Protein AF-A0A3C0UEX3-F1 (afdb_monomer_lite)

Radius of gyration: 13.15 Å; chains: 1; bounding box: 36×23×31 Å

Sequence (71 aa):
LAGITTFVALAYIIFVNPNILADAGIPKEAAIAATIYSTACATLLMGLWANFPVAVAPGMGLNAFFAYYVV

Foldseek 3Di:
DLVVVQCVVQVVCLVLLLVLVVLLVDHSVVRNVVQCVVQVVQQVCCVPPVVDSDGDGDPSVVSNCCSPPVD

Secondary structure (DSSP, 8-state):
-HHHHHHHHHHHHHHHHHHHHHHTT--HHHHHHHHHHHHHHHHHHIIIII---------HHHHHHIIIII-

Structure (mmCIF, N/CA/C/O backbone):
data_AF-A0A3C0UEX3-F1
#
_entry.id   AF-A0A3C0UEX3-F1
#
loop_
_atom_site.group_PDB
_atom_site.id
_atom_site.type_symbol
_atom_site.label_atom_id
_atom_site.label_alt_id
_atom_site.label_comp_id
_atom_site.label_asym_id
_atom_site.label_entity_id
_atom_site.label_seq_id
_atom_site.pdbx_PDB_ins_code
_atom_site.Cartn_x
_atom_site.Cartn_y
_atom_site.Cartn_z
_atom_site.occupancy
_atom_site.B_iso_or_equiv
_atom_site.auth_seq_id
_atom_site.auth_comp_id
_atom_site.auth_asym_id
_atom_site.auth_atom_id
_atom_site.pdbx_PDB_model_num
ATOM 1 N N . LEU A 1 1 ? 19.174 -1.534 -6.564 1.00 56.69 1 LEU A N 1
ATOM 2 C CA . LEU A 1 1 ? 18.820 -0.198 -6.027 1.00 56.69 1 LEU A CA 1
ATOM 3 C C . LEU A 1 1 ? 17.334 0.130 -6.179 1.00 56.69 1 LEU A C 1
ATOM 5 O O . LEU A 1 1 ? 16.736 0.472 -5.172 1.00 56.69 1 LEU A O 1
ATOM 9 N N . ALA A 1 2 ? 16.739 -0.025 -7.372 1.00 66.31 2 ALA A N 1
ATOM 10 C CA . ALA A 1 2 ? 15.345 0.358 -7.647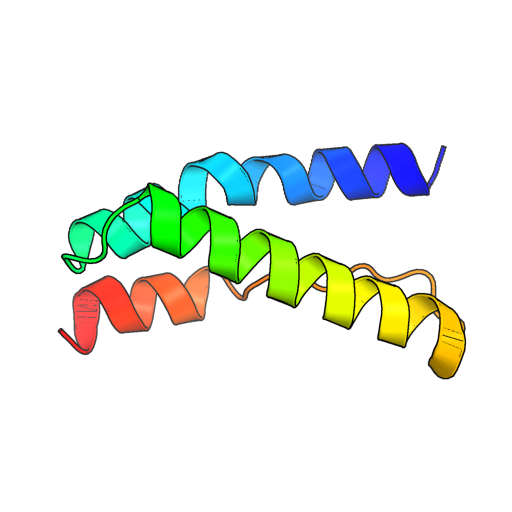 1.00 66.31 2 ALA A CA 1
ATOM 11 C C . ALA A 1 2 ? 14.322 -0.168 -6.617 1.00 66.31 2 ALA A C 1
ATOM 13 O O . ALA A 1 2 ? 13.573 0.615 -6.052 1.00 66.31 2 ALA A O 1
ATOM 14 N N . GLY A 1 3 ? 14.354 -1.460 -6.271 1.00 65.38 3 GLY A N 1
ATOM 15 C CA . GLY A 1 3 ? 13.429 -2.010 -5.268 1.00 65.38 3 GLY A CA 1
ATOM 16 C C . GLY A 1 3 ? 13.565 -1.384 -3.873 1.00 65.38 3 GLY A C 1
ATOM 17 O O . GLY A 1 3 ? 12.565 -1.156 -3.205 1.00 65.38 3 GLY A O 1
ATOM 18 N N . ILE A 1 4 ? 14.786 -1.035 -3.452 1.00 66.94 4 ILE A N 1
ATOM 19 C CA . ILE A 1 4 ? 15.036 -0.399 -2.148 1.00 66.94 4 ILE A CA 1
ATOM 20 C C . ILE A 1 4 ? 14.536 1.048 -2.162 1.00 66.94 4 ILE A C 1
ATOM 22 O O . ILE A 1 4 ? 13.874 1.472 -1.221 1.00 66.94 4 ILE A O 1
ATOM 26 N N . THR A 1 5 ? 14.791 1.798 -3.238 1.00 75.00 5 THR A N 1
ATOM 27 C CA . THR A 1 5 ? 14.286 3.174 -3.372 1.00 75.00 5 THR A CA 1
ATOM 28 C C . THR A 1 5 ? 12.760 3.213 -3.395 1.00 75.00 5 THR A C 1
ATOM 30 O O . THR A 1 5 ? 12.161 4.085 -2.775 1.00 75.00 5 THR A O 1
ATOM 33 N N . THR A 1 6 ? 12.125 2.229 -4.033 1.00 73.38 6 THR A N 1
ATOM 34 C CA . THR A 1 6 ? 10.667 2.103 -4.069 1.00 73.38 6 THR A CA 1
ATOM 35 C C . THR A 1 6 ? 10.100 1.665 -2.719 1.00 73.38 6 THR A C 1
ATOM 37 O O . THR A 1 6 ? 9.091 2.206 -2.280 1.00 73.38 6 THR A O 1
ATOM 40 N N . PHE A 1 7 ? 10.771 0.754 -2.010 1.00 72.88 7 PHE A N 1
ATOM 41 C CA . PHE A 1 7 ? 10.389 0.365 -0.652 1.00 72.88 7 PHE A CA 1
ATOM 42 C C . PHE A 1 7 ? 10.434 1.557 0.312 1.00 72.88 7 PHE A C 1
ATOM 44 O O . PHE A 1 7 ? 9.466 1.809 1.024 1.00 72.88 7 PHE A O 1
ATOM 51 N N . VAL A 1 8 ? 11.519 2.338 0.293 1.00 74.19 8 VAL A N 1
ATOM 52 C CA . VAL A 1 8 ? 11.660 3.529 1.147 1.00 74.19 8 VAL A CA 1
ATOM 53 C C . VAL A 1 8 ? 10.626 4.600 0.782 1.00 74.19 8 VAL A C 1
ATOM 55 O O . VAL A 1 8 ? 10.027 5.188 1.679 1.00 74.19 8 VAL A O 1
ATOM 58 N N . ALA A 1 9 ? 10.345 4.804 -0.510 1.00 76.38 9 ALA A N 1
ATOM 59 C CA . ALA A 1 9 ? 9.301 5.725 -0.965 1.00 76.38 9 ALA A CA 1
ATOM 60 C C . ALA A 1 9 ? 7.887 5.322 -0.510 1.00 76.38 9 ALA A C 1
ATOM 62 O O . ALA A 1 9 ? 7.019 6.181 -0.416 1.00 76.38 9 ALA A O 1
ATOM 63 N N . LEU A 1 10 ? 7.648 4.041 -0.218 1.00 76.38 10 LEU A N 1
ATOM 64 C CA . LEU A 1 10 ? 6.360 3.525 0.254 1.00 76.38 10 LEU A CA 1
ATOM 65 C C . LEU A 1 10 ? 6.300 3.340 1.773 1.00 76.38 10 LEU A C 1
ATOM 67 O O . LEU A 1 10 ? 5.212 3.278 2.340 1.00 76.38 10 LEU A O 1
ATOM 71 N N . ALA A 1 11 ? 7.447 3.289 2.450 1.00 78.38 11 ALA A N 1
ATOM 72 C CA . ALA A 1 11 ? 7.530 3.050 3.887 1.00 78.38 11 ALA A CA 1
ATOM 73 C C . ALA A 1 11 ? 6.754 4.089 4.717 1.00 78.38 11 ALA A C 1
ATOM 75 O O . ALA A 1 11 ? 6.221 3.749 5.772 1.00 78.38 11 ALA A O 1
ATOM 76 N N . TYR A 1 12 ? 6.614 5.332 4.236 1.00 80.88 12 TYR A N 1
ATOM 77 C CA . TYR A 1 12 ? 5.834 6.357 4.942 1.00 80.88 12 TYR A CA 1
ATOM 78 C C . TYR A 1 12 ? 4.346 5.984 5.087 1.00 80.88 12 TYR A C 1
ATOM 80 O O . TYR A 1 12 ? 3.705 6.362 6.065 1.00 80.88 12 TYR A O 1
ATOM 88 N N . ILE A 1 13 ? 3.794 5.190 4.164 1.00 79.81 13 ILE A N 1
ATOM 89 C CA . ILE A 1 13 ? 2.381 4.779 4.167 1.00 79.81 13 ILE A CA 1
ATOM 90 C C . ILE A 1 13 ? 2.081 3.874 5.364 1.00 79.81 13 ILE A C 1
ATOM 92 O O . ILE A 1 13 ? 0.983 3.934 5.914 1.00 79.81 13 ILE A O 1
ATOM 96 N N . ILE A 1 14 ? 3.070 3.096 5.819 1.00 74.75 14 ILE A N 1
ATOM 97 C CA . ILE A 1 14 ? 2.949 2.210 6.985 1.00 74.75 14 ILE A CA 1
ATOM 98 C C . ILE A 1 14 ? 2.682 3.020 8.262 1.00 74.75 14 ILE A C 1
ATOM 100 O O . ILE A 1 14 ? 2.001 2.531 9.156 1.00 74.75 14 ILE A O 1
ATOM 104 N N . PHE A 1 15 ? 3.158 4.266 8.336 1.00 75.25 15 PHE A N 1
ATOM 105 C CA . PHE A 1 15 ? 2.922 5.148 9.481 1.00 75.25 15 PHE A CA 1
ATOM 106 C C . PHE A 1 15 ? 1.725 6.080 9.279 1.00 75.25 15 PHE A C 1
ATOM 108 O O . PHE A 1 15 ? 0.977 6.330 10.221 1.00 75.25 15 PHE A O 1
ATOM 115 N N . VAL A 1 16 ? 1.527 6.609 8.069 1.00 79.44 16 VAL A N 1
ATOM 116 C CA . VAL A 1 16 ? 0.498 7.634 7.836 1.00 79.44 16 VAL A CA 1
ATOM 117 C C . VAL A 1 16 ? -0.886 7.019 7.616 1.00 79.44 16 VAL A C 1
ATOM 119 O O . VAL A 1 16 ? -1.860 7.521 8.172 1.00 79.44 16 VAL A O 1
ATOM 122 N N . ASN A 1 17 ? -1.001 5.914 6.873 1.00 81.19 17 ASN A N 1
ATOM 123 C CA . ASN A 1 17 ? -2.301 5.307 6.575 1.00 81.19 17 ASN A CA 1
ATOM 124 C C . ASN A 1 17 ? -3.075 4.831 7.823 1.00 81.19 17 ASN A C 1
ATOM 126 O O . ASN A 1 17 ? -4.252 5.165 7.943 1.00 81.19 17 ASN A O 1
ATOM 130 N N . PRO A 1 18 ? -2.464 4.113 8.789 1.00 75.94 18 PRO A N 1
ATOM 131 C CA . PRO A 1 18 ? -3.174 3.741 10.012 1.00 75.94 18 PRO A CA 1
ATOM 132 C C . PRO A 1 18 ? -3.532 4.918 10.906 1.00 75.94 18 PRO A C 1
ATOM 134 O O . PRO A 1 18 ? -4.488 4.800 11.655 1.00 75.94 18 PRO A O 1
ATOM 137 N N . ASN A 1 19 ? -2.798 6.033 10.861 1.00 78.12 19 ASN A N 1
ATOM 138 C CA . ASN A 1 19 ? -3.189 7.218 11.625 1.00 78.12 19 ASN A CA 1
ATOM 139 C C . ASN A 1 19 ? -4.462 7.848 11.042 1.00 78.12 19 ASN A C 1
ATOM 141 O O . ASN A 1 19 ? -5.380 8.134 11.797 1.00 78.12 19 ASN A O 1
ATOM 145 N N . ILE A 1 20 ? -4.565 7.947 9.711 1.00 77.38 20 ILE A N 1
ATOM 146 C CA . ILE A 1 20 ? -5.777 8.441 9.035 1.00 77.38 20 ILE A CA 1
ATOM 147 C C . ILE A 1 20 ? -6.967 7.499 9.275 1.00 77.38 20 ILE A C 1
ATOM 149 O O . ILE A 1 20 ? -8.064 7.942 9.593 1.00 77.38 20 ILE A O 1
ATOM 153 N N . LEU A 1 21 ? -6.761 6.185 9.149 1.00 74.56 21 LEU A N 1
ATOM 154 C CA . LEU A 1 21 ? -7.830 5.203 9.361 1.00 74.56 21 LEU A CA 1
ATOM 155 C C . LEU A 1 21 ? -8.215 5.055 10.843 1.00 7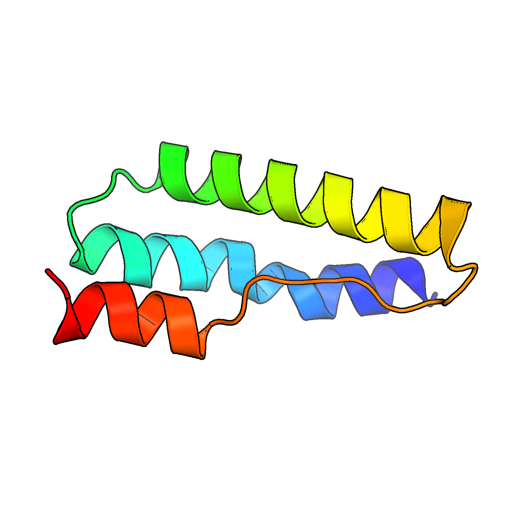4.56 21 LEU A C 1
ATOM 157 O O . LEU A 1 21 ? -9.361 4.722 11.135 1.00 74.56 21 LEU A O 1
ATOM 161 N N . ALA A 1 22 ? -7.299 5.328 11.775 1.00 77.31 22 ALA A N 1
ATOM 162 C CA . ALA A 1 22 ? -7.612 5.364 13.200 1.00 77.31 22 ALA A CA 1
ATOM 163 C C . ALA A 1 22 ? -8.486 6.557 13.581 1.00 77.31 22 ALA A C 1
ATOM 165 O O . ALA A 1 22 ? -9.376 6.391 14.412 1.00 77.31 22 ALA A O 1
ATOM 166 N N . ASP A 1 23 ? -8.279 7.718 12.954 1.00 74.06 23 ASP A N 1
ATOM 167 C CA . ASP A 1 23 ? -9.181 8.865 13.110 1.00 74.06 23 ASP A CA 1
ATOM 168 C C . ASP A 1 23 ? -10.600 8.534 12.606 1.00 74.06 23 ASP A C 1
ATOM 170 O O . ASP A 1 23 ? -11.579 9.011 13.171 1.00 74.06 23 ASP A O 1
ATOM 174 N N . ALA A 1 24 ? -10.724 7.635 11.620 1.00 70.88 24 ALA A N 1
ATOM 175 C CA . ALA A 1 24 ? -12.000 7.104 11.127 1.00 70.88 24 ALA A CA 1
ATOM 176 C C . ALA A 1 24 ? -12.623 5.999 12.012 1.00 70.88 24 ALA A C 1
ATOM 178 O O . ALA A 1 24 ? -13.658 5.434 11.659 1.00 70.88 24 ALA A O 1
ATOM 179 N N . GLY A 1 25 ? -11.985 5.628 13.129 1.00 71.69 25 GLY A N 1
ATOM 180 C CA . GLY A 1 25 ? -12.454 4.572 14.034 1.00 71.69 25 GLY A CA 1
ATOM 181 C C . GLY A 1 25 ? -12.045 3.139 13.657 1.00 71.69 25 GLY A C 1
ATOM 182 O O . GLY A 1 25 ? -12.509 2.190 14.291 1.00 71.69 25 GLY A O 1
ATOM 183 N N . ILE A 1 26 ? -11.169 2.944 12.661 1.00 75.50 26 ILE A N 1
ATOM 184 C CA . ILE A 1 26 ? -10.662 1.616 12.273 1.00 75.50 26 ILE A CA 1
ATOM 185 C C . ILE A 1 26 ? -9.430 1.248 13.124 1.00 75.50 26 ILE A C 1
ATOM 187 O O . ILE A 1 26 ? -8.508 2.056 13.259 1.00 75.50 26 ILE A O 1
ATOM 191 N N . PRO A 1 27 ? -9.342 0.017 13.669 1.00 79.31 27 PRO A N 1
ATOM 192 C CA . PRO A 1 27 ? -8.171 -0.426 14.422 1.00 79.31 27 PRO A CA 1
ATOM 193 C C . PRO A 1 27 ? -6.892 -0.404 13.569 1.00 79.31 27 PRO A C 1
ATOM 195 O O . PRO A 1 27 ? -6.845 -0.934 12.453 1.00 79.31 27 PRO A O 1
ATOM 198 N N . LYS A 1 28 ? -5.834 0.198 14.127 1.00 76.25 28 LYS A N 1
ATOM 199 C CA . LYS A 1 28 ? -4.553 0.465 13.449 1.00 76.25 28 LYS A CA 1
ATOM 200 C C . LYS A 1 28 ? -3.905 -0.803 12.902 1.00 76.25 28 LYS A C 1
ATOM 202 O O . LYS A 1 28 ? -3.400 -0.783 11.779 1.00 76.25 28 LYS A O 1
ATOM 207 N N . GLU A 1 29 ? -3.943 -1.908 13.648 1.00 76.69 29 GLU A N 1
ATOM 208 C CA . GLU A 1 29 ? -3.339 -3.168 13.206 1.00 76.69 29 GLU A CA 1
ATOM 209 C C . GLU A 1 29 ? -4.035 -3.741 11.965 1.00 76.69 29 GLU A C 1
ATOM 211 O O . GLU A 1 29 ? -3.368 -4.198 11.035 1.00 76.69 29 GLU A O 1
ATOM 216 N N . ALA A 1 30 ? -5.369 -3.667 11.910 1.00 77.31 30 ALA A N 1
ATOM 217 C CA . ALA A 1 30 ? -6.144 -4.156 10.772 1.00 77.31 30 ALA A CA 1
ATOM 218 C C . ALA A 1 30 ? -5.928 -3.285 9.526 1.00 77.31 30 ALA A C 1
ATOM 220 O O . ALA A 1 30 ? -5.755 -3.810 8.424 1.00 77.31 30 ALA A O 1
ATOM 221 N N . ALA A 1 31 ? -5.868 -1.960 9.705 1.00 78.69 31 ALA A N 1
ATOM 222 C CA . ALA A 1 31 ? -5.586 -1.011 8.633 1.00 78.69 31 ALA A CA 1
ATOM 223 C C . ALA A 1 31 ? -4.204 -1.258 8.002 1.00 78.69 31 ALA A C 1
ATOM 225 O O . ALA A 1 31 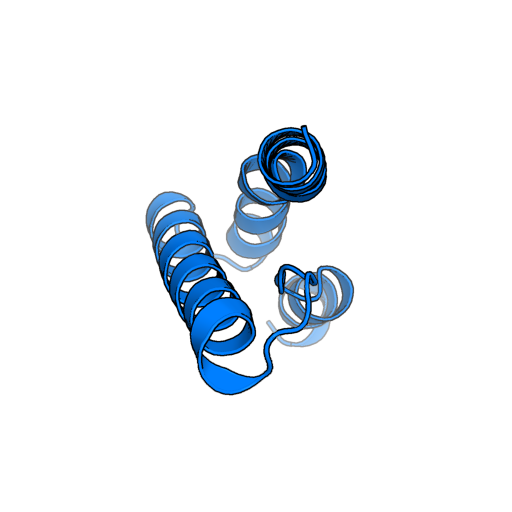? -4.085 -1.316 6.776 1.00 78.69 31 ALA A O 1
ATOM 226 N N . ILE A 1 32 ? -3.165 -1.466 8.819 1.00 80.81 32 ILE A N 1
ATOM 227 C CA . ILE A 1 32 ? -1.807 -1.772 8.338 1.00 80.81 32 ILE A CA 1
ATOM 228 C C . ILE A 1 32 ? -1.795 -3.093 7.571 1.00 80.81 32 ILE A C 1
ATOM 230 O O . ILE A 1 32 ? -1.292 -3.139 6.447 1.00 80.81 32 ILE A O 1
ATOM 234 N N . ALA A 1 33 ? -2.372 -4.151 8.146 1.00 81.25 33 ALA A N 1
ATOM 235 C CA . ALA A 1 33 ? -2.387 -5.471 7.529 1.00 81.25 33 ALA A CA 1
ATOM 236 C C . ALA A 1 33 ? -3.086 -5.449 6.159 1.00 81.25 33 ALA A C 1
ATOM 238 O O . ALA A 1 33 ? -2.512 -5.915 5.174 1.00 81.25 33 ALA A O 1
ATOM 239 N N . ALA A 1 34 ? -4.270 -4.832 6.069 1.00 81.12 34 ALA A N 1
ATOM 240 C CA . ALA A 1 34 ? -4.999 -4.677 4.811 1.00 81.12 34 ALA A CA 1
ATOM 241 C C . ALA A 1 34 ? -4.182 -3.909 3.760 1.00 81.12 34 ALA A C 1
ATOM 243 O O . ALA A 1 34 ? -4.108 -4.325 2.604 1.00 81.12 34 ALA A O 1
ATOM 244 N N . THR A 1 35 ? -3.507 -2.835 4.181 1.00 82.50 35 THR A N 1
ATOM 245 C CA . THR A 1 35 ? -2.686 -1.990 3.303 1.00 82.50 35 THR A CA 1
ATOM 246 C C . THR A 1 35 ? -1.473 -2.734 2.754 1.00 82.50 35 THR A C 1
ATOM 248 O O . THR A 1 35 ? -1.157 -2.621 1.569 1.00 82.50 35 THR A O 1
ATOM 251 N N . ILE A 1 36 ? -0.779 -3.495 3.604 1.00 82.38 36 ILE A N 1
ATOM 252 C CA . ILE A 1 36 ? 0.405 -4.264 3.206 1.00 82.38 36 ILE A CA 1
ATOM 253 C C . ILE A 1 36 ? 0.000 -5.366 2.228 1.00 82.38 36 ILE A C 1
ATOM 255 O O . ILE A 1 36 ? 0.627 -5.496 1.179 1.00 82.38 36 ILE A O 1
ATOM 259 N N . TYR A 1 37 ? -1.067 -6.113 2.522 1.00 82.62 37 TYR A N 1
ATOM 260 C CA . TYR A 1 37 ? -1.552 -7.172 1.636 1.00 82.62 37 TYR A CA 1
ATOM 261 C C . TYR A 1 37 ? -2.018 -6.632 0.280 1.00 82.62 37 TYR A C 1
ATOM 263 O O . TYR A 1 37 ? -1.635 -7.182 -0.755 1.00 82.62 37 TYR A O 1
ATOM 271 N N . SER A 1 38 ? -2.792 -5.540 0.257 1.00 82.44 38 SER A N 1
ATOM 272 C CA . SER A 1 38 ? -3.268 -4.943 -0.996 1.00 82.44 38 SER A CA 1
ATOM 273 C C . SER A 1 38 ? -2.115 -4.393 -1.838 1.00 82.44 38 SER A C 1
ATOM 275 O O . SER A 1 38 ? -2.059 -4.633 -3.042 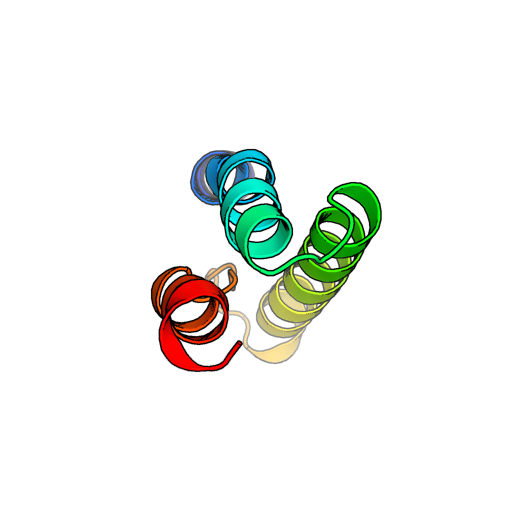1.00 82.44 38 SER A O 1
ATOM 277 N N . THR A 1 39 ? -1.164 -3.705 -1.200 1.00 79.69 39 THR A N 1
ATOM 278 C CA . THR A 1 39 ? 0.016 -3.107 -1.846 1.00 79.69 39 THR A CA 1
ATOM 279 C C . THR A 1 39 ? 0.961 -4.180 -2.375 1.00 79.69 39 THR A C 1
ATOM 281 O O . THR A 1 39 ? 1.430 -4.081 -3.508 1.00 79.69 39 THR A O 1
ATOM 284 N N . ALA A 1 40 ? 1.211 -5.236 -1.594 1.00 81.44 40 ALA A N 1
ATOM 285 C CA . ALA A 1 40 ? 2.036 -6.362 -2.013 1.00 81.44 40 ALA A CA 1
ATOM 286 C C . ALA A 1 40 ? 1.410 -7.089 -3.208 1.00 81.44 40 ALA A C 1
ATOM 288 O O . ALA A 1 40 ? 2.098 -7.332 -4.195 1.00 81.44 40 ALA A O 1
ATOM 289 N N . CYS A 1 41 ? 0.103 -7.364 -3.161 1.00 82.75 41 CYS A N 1
ATOM 290 C CA . CYS A 1 41 ? -0.605 -8.023 -4.256 1.00 82.75 41 CYS A CA 1
ATOM 291 C C . CYS A 1 41 ? -0.622 -7.159 -5.531 1.00 82.75 41 CYS A C 1
ATOM 293 O O . CYS A 1 41 ? -0.269 -7.640 -6.606 1.00 82.75 41 CYS A O 1
ATOM 295 N N . ALA A 1 42 ? -0.939 -5.864 -5.416 1.00 78.38 42 ALA A N 1
ATOM 296 C CA . ALA A 1 42 ? -0.961 -4.938 -6.549 1.00 78.38 42 ALA A CA 1
ATOM 297 C C . ALA A 1 42 ? 0.429 -4.738 -7.174 1.00 78.38 42 ALA A C 1
ATOM 299 O O . ALA A 1 42 ? 0.570 -4.730 -8.397 1.00 78.38 42 ALA A O 1
ATOM 300 N N . THR A 1 43 ? 1.469 -4.632 -6.343 1.00 77.50 43 THR A N 1
ATOM 301 C CA . THR A 1 43 ? 2.858 -4.498 -6.808 1.00 77.50 43 THR A CA 1
ATOM 302 C C . THR A 1 43 ? 3.342 -5.781 -7.486 1.00 77.50 43 THR A C 1
ATOM 304 O O . THR A 1 43 ? 4.026 -5.719 -8.506 1.00 77.50 43 THR A O 1
ATOM 307 N N . LEU A 1 44 ? 2.950 -6.948 -6.969 1.00 77.81 44 LEU A N 1
ATOM 308 C CA . LEU A 1 44 ? 3.292 -8.247 -7.547 1.00 77.81 44 LEU A CA 1
ATOM 309 C C . LEU A 1 44 ? 2.587 -8.467 -8.895 1.00 77.81 44 LEU A C 1
ATOM 311 O O . LEU A 1 44 ? 3.229 -8.903 -9.849 1.00 77.81 44 LEU A O 1
ATOM 315 N N . LEU A 1 45 ? 1.314 -8.075 -9.014 1.00 77.00 45 LEU A N 1
ATOM 316 C CA . LEU A 1 45 ? 0.567 -8.093 -10.278 1.00 77.00 45 LEU A CA 1
ATOM 317 C C . LEU A 1 45 ? 1.166 -7.140 -11.326 1.00 77.00 45 LEU A C 1
ATOM 319 O O . LEU A 1 45 ? 1.303 -7.517 -12.488 1.00 77.00 45 LEU A O 1
ATOM 323 N N . MET A 1 46 ? 1.579 -5.935 -10.928 1.00 72.44 46 MET A N 1
ATOM 324 C CA . MET A 1 46 ? 2.238 -4.976 -11.829 1.00 72.44 46 MET A CA 1
ATOM 325 C C . MET A 1 46 ? 3.607 -5.471 -12.311 1.00 72.44 46 MET A C 1
ATOM 327 O O . MET A 1 46 ? 3.945 -5.311 -13.484 1.00 72.44 46 MET A O 1
ATOM 331 N N . GLY A 1 47 ? 4.369 -6.131 -11.435 1.00 70.62 47 GLY A N 1
ATOM 332 C CA . GLY A 1 47 ? 5.665 -6.711 -11.781 1.00 70.62 47 GLY A CA 1
ATOM 333 C C . GLY A 1 47 ? 5.567 -7.927 -12.707 1.00 70.62 47 GLY A C 1
ATOM 334 O O . GLY A 1 47 ? 6.328 -8.019 -13.666 1.00 70.62 47 GLY A O 1
ATOM 335 N N . LEU A 1 48 ? 4.631 -8.847 -12.448 1.00 68.88 48 LEU A N 1
ATOM 336 C CA . LEU A 1 48 ? 4.490 -10.091 -13.219 1.00 68.88 48 LEU A CA 1
ATOM 337 C C . LEU A 1 48 ? 3.695 -9.924 -14.514 1.00 68.88 48 LEU A C 1
ATOM 339 O O . LEU A 1 48 ? 4.009 -10.593 -15.496 1.00 68.88 48 LEU A O 1
ATOM 343 N N . TRP A 1 49 ? 2.673 -9.065 -14.525 1.00 60.69 49 TRP A N 1
ATOM 344 C CA . TRP A 1 49 ? 1.726 -8.998 -15.640 1.00 60.69 49 TRP A CA 1
ATOM 345 C C . TRP A 1 49 ? 1.900 -7.759 -16.518 1.00 60.69 49 TRP A C 1
ATOM 347 O O . TRP A 1 49 ? 1.820 -7.867 -17.738 1.00 60.69 49 TRP A O 1
ATOM 357 N N . ALA A 1 50 ? 2.184 -6.598 -15.921 1.00 63.41 50 ALA A N 1
ATOM 358 C CA . ALA A 1 50 ? 2.369 -5.351 -16.665 1.00 63.41 50 ALA A CA 1
ATOM 359 C C . ALA A 1 50 ? 3.834 -5.091 -17.071 1.00 63.41 50 ALA A C 1
ATOM 361 O O . ALA A 1 50 ? 4.080 -4.219 -17.901 1.00 63.41 50 ALA A O 1
ATOM 362 N N . ASN A 1 51 ? 4.797 -5.843 -16.508 1.00 58.12 51 ASN A N 1
ATOM 363 C CA . ASN A 1 51 ? 6.243 -5.718 -16.761 1.00 58.12 51 ASN A CA 1
ATOM 364 C C . ASN A 1 51 ? 6.739 -4.259 -16.654 1.00 58.12 51 ASN A C 1
ATOM 366 O O . ASN A 1 51 ? 7.612 -3.808 -17.397 1.00 58.12 51 ASN A O 1
ATOM 370 N N . PHE A 1 52 ? 6.123 -3.499 -15.743 1.00 61.88 52 PHE A N 1
ATOM 371 C CA . PHE A 1 52 ? 6.348 -2.071 -15.573 1.00 61.88 52 PHE A CA 1
ATOM 372 C C . PHE A 1 52 ? 6.874 -1.822 -14.155 1.00 61.88 52 PHE A C 1
ATOM 374 O O . PHE A 1 52 ? 6.247 -2.268 -13.190 1.00 61.88 52 PHE A O 1
ATOM 381 N N . PRO A 1 53 ? 8.017 -1.131 -13.982 1.00 61.00 53 PRO A N 1
ATOM 382 C CA . PRO A 1 53 ? 8.660 -0.953 -12.682 1.00 61.00 53 PRO A CA 1
ATOM 383 C C . PRO A 1 53 ? 7.974 0.150 -11.857 1.00 61.00 53 PRO A C 1
ATOM 385 O O . PRO A 1 53 ? 8.602 1.128 -11.456 1.00 61.00 53 PRO A O 1
ATOM 388 N N . VAL A 1 54 ? 6.671 0.007 -11.611 1.00 65.69 54 VAL A N 1
ATOM 389 C CA . VAL A 1 54 ? 5.865 0.932 -10.810 1.00 65.69 54 VAL A CA 1
ATOM 390 C C . VAL A 1 54 ? 5.241 0.158 -9.662 1.00 65.69 54 VAL A C 1
ATOM 392 O O . VAL A 1 54 ? 4.469 -0.775 -9.870 1.00 65.69 54 VAL A O 1
ATOM 395 N N . ALA A 1 55 ? 5.580 0.551 -8.437 1.00 66.06 55 ALA A N 1
ATOM 396 C CA . ALA A 1 55 ? 4.900 0.032 -7.264 1.00 66.06 55 ALA A CA 1
ATOM 397 C C . ALA A 1 55 ? 3.617 0.819 -7.014 1.00 66.06 55 ALA A C 1
ATOM 399 O O . ALA A 1 55 ? 3.583 2.045 -7.139 1.00 66.06 55 ALA A O 1
ATOM 400 N N . VAL A 1 56 ? 2.562 0.090 -6.671 1.00 67.75 56 VAL A N 1
ATOM 401 C CA . VAL A 1 56 ? 1.223 0.646 -6.499 1.00 67.75 56 VAL A CA 1
ATOM 402 C C . VAL A 1 56 ? 0.953 0.780 -5.019 1.00 67.75 56 VAL A C 1
ATOM 404 O O . VAL A 1 56 ? 0.971 -0.209 -4.295 1.00 67.75 56 VAL A O 1
ATOM 407 N N . ALA A 1 57 ? 0.694 2.008 -4.592 1.00 70.94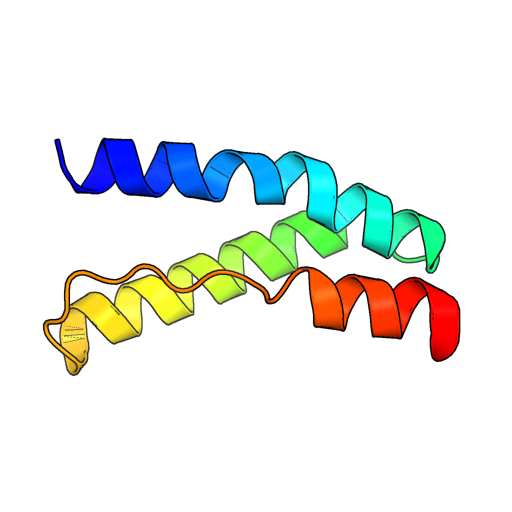 57 ALA A N 1
ATOM 408 C CA . ALA A 1 57 ? 0.400 2.347 -3.214 1.00 70.94 57 ALA A CA 1
ATOM 409 C C . ALA A 1 57 ? -1.055 2.799 -3.045 1.00 70.94 57 ALA A C 1
ATOM 411 O O . ALA A 1 57 ? -1.682 3.216 -4.023 1.00 70.94 57 ALA A O 1
ATOM 412 N N . PRO A 1 58 ? -1.591 2.791 -1.814 1.00 69.38 58 PRO A N 1
ATOM 413 C CA . PRO A 1 58 ? -2.892 3.374 -1.528 1.00 69.38 58 PRO A CA 1
ATOM 414 C C . PRO A 1 58 ? -2.880 4.874 -1.824 1.00 69.38 58 PRO A C 1
ATOM 416 O O . PRO A 1 58 ? -1.951 5.593 -1.446 1.00 69.38 58 PRO A O 1
ATOM 419 N N . GLY A 1 59 ? -3.942 5.357 -2.467 1.00 76.81 59 GLY A N 1
ATOM 420 C CA . GLY A 1 59 ? -4.160 6.783 -2.670 1.00 76.81 59 GLY A CA 1
ATOM 421 C C . GLY A 1 59 ? -4.461 7.470 -1.341 1.00 76.81 59 GLY A C 1
ATOM 422 O O . GLY A 1 59 ? -5.606 7.481 -0.898 1.00 76.81 59 GLY A O 1
ATOM 423 N N . MET A 1 60 ? -3.445 8.076 -0.723 1.00 75.94 60 MET A N 1
ATOM 424 C CA . MET A 1 60 ? -3.560 8.749 0.581 1.00 75.94 60 MET A CA 1
ATOM 425 C C . MET A 1 60 ? -4.691 9.794 0.627 1.00 75.94 60 MET A C 1
ATOM 427 O O . MET A 1 60 ? -5.348 9.939 1.653 1.00 75.94 60 MET A O 1
ATOM 431 N N . GLY A 1 61 ? -4.972 10.473 -0.493 1.00 71.62 61 GLY A N 1
ATOM 432 C CA . GLY A 1 61 ? -6.073 11.438 -0.600 1.00 71.62 61 GLY A CA 1
ATOM 433 C C . GLY A 1 61 ? -7.472 10.814 -0.539 1.00 71.62 61 GLY A C 1
ATOM 434 O O . GLY A 1 61 ? -8.369 11.407 0.052 1.00 71.62 61 GLY A O 1
ATOM 435 N N . LEU A 1 62 ? -7.662 9.604 -1.081 1.00 72.81 62 LEU A N 1
ATOM 436 C CA . LEU A 1 62 ? -8.938 8.888 -0.963 1.00 72.81 62 LEU A CA 1
ATOM 437 C C . LEU A 1 62 ? -9.147 8.338 0.449 1.00 72.81 62 LEU A C 1
ATOM 439 O O . LEU A 1 62 ? -10.265 8.384 0.954 1.00 72.81 62 LEU A O 1
ATOM 443 N N . ASN A 1 63 ? -8.078 7.878 1.102 1.00 72.12 63 ASN A N 1
ATOM 444 C CA . ASN A 1 63 ? -8.156 7.395 2.482 1.00 72.12 63 ASN A CA 1
ATOM 445 C C . ASN A 1 63 ? -8.488 8.539 3.452 1.00 72.12 63 ASN A C 1
ATOM 447 O O . ASN A 1 63 ? -9.318 8.360 4.336 1.00 72.12 63 ASN A O 1
ATOM 451 N N . ALA A 1 64 ? -7.910 9.729 3.242 1.00 69.38 64 ALA A N 1
ATOM 452 C CA . ALA A 1 64 ? -8.254 10.933 3.998 1.00 69.38 64 ALA A CA 1
ATOM 453 C C . ALA A 1 64 ? -9.686 11.416 3.710 1.00 69.38 64 ALA A C 1
ATOM 455 O O . ALA A 1 64 ? -10.404 11.786 4.633 1.00 69.38 64 ALA A O 1
ATOM 456 N N . PHE A 1 65 ? -10.139 11.378 2.453 1.00 73.75 65 PHE A N 1
ATOM 457 C CA . PHE A 1 65 ? -11.527 11.709 2.126 1.00 73.75 65 PHE A CA 1
ATOM 458 C C . PHE A 1 65 ? -12.513 10.772 2.835 1.00 73.75 65 PHE A C 1
ATOM 460 O O . PHE A 1 65 ? -13.461 11.232 3.463 1.00 73.75 65 PHE A O 1
ATOM 467 N N . PHE A 1 66 ? -12.258 9.465 2.795 1.00 69.75 66 PHE A N 1
ATOM 468 C CA . PHE A 1 66 ? -13.095 8.486 3.480 1.00 69.75 66 PHE A CA 1
ATOM 469 C C . PHE A 1 66 ? -13.108 8.706 5.002 1.00 69.75 66 PHE A C 1
ATOM 471 O O . PHE A 1 66 ? -14.171 8.692 5.610 1.00 69.75 66 PHE A O 1
ATOM 478 N N . ALA A 1 67 ? -11.945 8.978 5.598 1.00 69.75 67 ALA A N 1
ATOM 479 C CA . ALA A 1 67 ? -11.786 9.159 7.039 1.00 69.75 67 ALA A CA 1
ATOM 480 C C . ALA A 1 67 ? -12.326 10.482 7.609 1.00 69.75 67 ALA A C 1
ATOM 482 O O . ALA A 1 67 ? -12.627 10.531 8.794 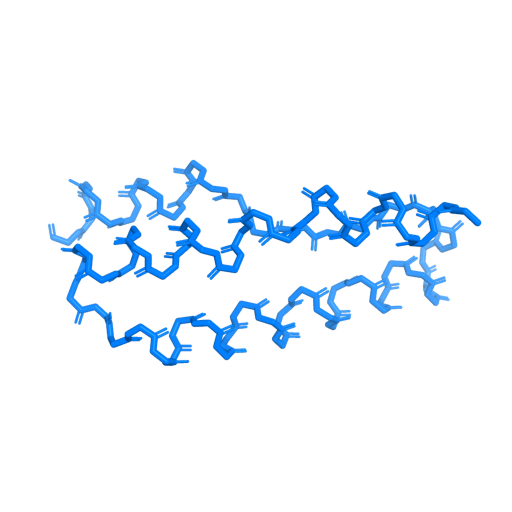1.00 69.75 67 ALA A O 1
ATOM 483 N N . TYR A 1 68 ? -12.422 11.549 6.809 1.00 70.25 68 TYR A N 1
ATOM 484 C CA . TYR A 1 68 ? -12.841 12.873 7.301 1.00 70.25 68 TYR A CA 1
ATOM 485 C C . TYR A 1 68 ? -14.163 13.386 6.708 1.00 70.25 68 TYR A C 1
ATOM 487 O O . TYR A 1 68 ? -14.722 14.334 7.253 1.00 70.25 68 TYR A O 1
ATOM 495 N N . TYR A 1 69 ? -14.657 12.812 5.603 1.00 66.50 69 TYR A N 1
ATOM 496 C CA . TYR A 1 69 ? -15.891 13.269 4.941 1.00 66.50 69 TYR A CA 1
ATOM 497 C C . TYR A 1 69 ? -16.996 12.209 4.842 1.00 66.50 69 TYR A C 1
ATOM 499 O O . TYR A 1 69 ? -18.147 12.583 4.631 1.00 66.50 69 TYR A O 1
ATOM 507 N N . VAL A 1 70 ? -16.672 10.911 4.919 1.00 67.06 70 VAL A N 1
ATOM 508 C CA . VAL A 1 70 ? -17.641 9.816 4.685 1.00 67.06 70 VAL A CA 1
ATOM 509 C C . VAL A 1 70 ? -18.070 9.114 5.979 1.00 67.06 70 VAL A C 1
ATOM 511 O O . VAL A 1 70 ? -19.120 8.471 5.990 1.00 67.06 70 VAL A O 1
ATOM 514 N N . VAL A 1 71 ? -17.293 9.251 7.055 1.00 55.66 71 VAL A N 1
ATOM 515 C CA . VAL A 1 71 ? -17.622 8.748 8.401 1.00 55.66 71 VAL A CA 1
ATOM 516 C C . VAL A 1 71 ? -18.331 9.786 9.260 1.00 55.66 71 VAL A C 1
ATOM 518 O O . VAL A 1 71 ? -18.052 10.994 9.089 1.00 55.66 71 VAL A O 1
#

pLDDT: mean 73.42, std 6.59, range [55.66, 82.75]